Protein AF-A0A8S2Z3D3-F1 (afdb_monomer_lite)

Organism: NCBI:txid392030

Foldseek 3Di:
DCVQANDDDDDDDPPDDDDPVNVVVVVVVQVVCCVPVCVVVVNHHDDDDDPVPDDDDDDDDDDDDD

Sequence (66 aa):
TQRIRPIVVGAVLRDITFDADSYNSFIKLQDKLHQNLCRNRTLVAIGTHDLDTIQQPFIYDAREPQ

Structure (mmCIF, N/CA/C/O backbone):
data_AF-A0A8S2Z3D3-F1
#
_entry.id   AF-A0A8S2Z3D3-F1
#
loop_
_atom_site.group_PDB
_atom_site.id
_atom_site.type_symbol
_atom_site.label_atom_id
_atom_site.label_alt_id
_atom_site.label_comp_id
_atom_site.label_asym_id
_atom_site.label_entity_id
_atom_site.label_seq_id
_atom_site.pdbx_PDB_ins_code
_atom_site.Cartn_x
_atom_site.Cartn_y
_atom_site.Cartn_z
_atom_site.occupancy
_atom_site.B_iso_or_equiv
_atom_site.auth_seq_id
_atom_site.auth_comp_id
_atom_site.auth_asym_id
_atom_site.auth_atom_id
_atom_site.pdbx_PDB_model_num
ATOM 1 N N . THR A 1 1 ? 4.003 -3.479 -21.012 1.00 53.72 1 THR A N 1
ATOM 2 C CA . THR A 1 1 ? 4.016 -4.003 -19.620 1.00 53.72 1 THR A CA 1
ATOM 3 C C . THR A 1 1 ? 4.996 -5.149 -19.374 1.00 53.72 1 THR A C 1
ATOM 5 O O . THR A 1 1 ? 5.747 -5.052 -18.410 1.00 53.72 1 THR A O 1
ATOM 8 N N . GLN A 1 2 ? 5.064 -6.191 -20.223 1.00 47.69 2 GLN A N 1
ATOM 9 C CA . GLN A 1 2 ? 5.848 -7.425 -19.964 1.00 47.69 2 GLN A CA 1
ATOM 10 C C . GLN A 1 2 ? 7.344 -7.243 -19.623 1.00 47.69 2 GLN A C 1
ATOM 12 O O . GLN A 1 2 ? 7.896 -8.069 -18.908 1.00 47.69 2 GLN A O 1
ATOM 17 N N . ARG A 1 3 ? 8.010 -6.181 -20.100 1.00 59.03 3 ARG A N 1
ATOM 18 C CA . ARG A 1 3 ? 9.442 -5.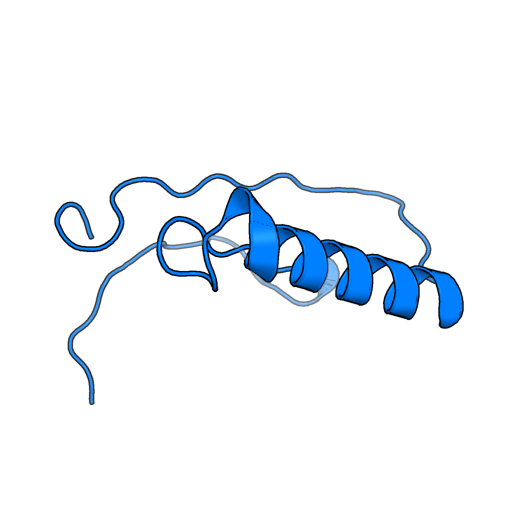932 -19.821 1.00 59.03 3 ARG A CA 1
ATOM 19 C C . ARG A 1 3 ? 9.722 -5.062 -18.590 1.00 59.03 3 ARG A C 1
ATOM 21 O O . ARG A 1 3 ? 10.858 -5.037 -18.140 1.00 59.03 3 ARG A O 1
ATOM 28 N N . ILE A 1 4 ? 8.723 -4.346 -18.064 1.00 69.38 4 ILE A N 1
ATOM 29 C CA . ILE A 1 4 ? 8.910 -3.373 -16.969 1.00 69.38 4 ILE A CA 1
ATOM 30 C C . ILE A 1 4 ? 8.411 -3.964 -15.646 1.00 69.38 4 ILE A C 1
ATOM 32 O O . ILE A 1 4 ? 9.158 -4.018 -14.675 1.00 69.38 4 ILE A O 1
ATOM 36 N N . ARG A 1 5 ? 7.162 -4.448 -15.621 1.00 73.12 5 ARG A N 1
ATOM 37 C CA . ARG A 1 5 ? 6.554 -5.199 -14.513 1.00 73.12 5 ARG A CA 1
ATOM 38 C C . ARG A 1 5 ? 5.512 -6.155 -15.104 1.00 73.12 5 ARG A C 1
ATOM 40 O O . ARG A 1 5 ? 4.444 -5.707 -15.506 1.00 73.12 5 ARG A O 1
ATOM 47 N N . PRO A 1 6 ? 5.829 -7.449 -15.249 1.00 74.81 6 PRO A N 1
ATOM 48 C CA . PRO A 1 6 ? 4.986 -8.378 -16.002 1.00 74.81 6 PRO A CA 1
ATOM 49 C C . PRO A 1 6 ? 3.755 -8.869 -15.235 1.00 74.81 6 PRO A C 1
ATOM 51 O O . PRO A 1 6 ? 2.804 -9.324 -15.861 1.00 74.81 6 PRO A O 1
ATOM 54 N N . ILE A 1 7 ? 3.778 -8.808 -13.901 1.00 79.38 7 ILE A N 1
ATOM 55 C CA . ILE A 1 7 ? 2.767 -9.427 -13.043 1.00 79.38 7 ILE A CA 1
ATOM 56 C C . ILE A 1 7 ? 2.145 -8.359 -12.147 1.00 79.38 7 ILE A C 1
ATOM 58 O O . ILE A 1 7 ? 2.856 -7.602 -11.485 1.00 79.38 7 ILE A O 1
ATOM 62 N N . VAL A 1 8 ? 0.814 -8.351 -12.102 1.00 82.38 8 VAL A N 1
ATOM 63 C CA . VAL A 1 8 ? 0.020 -7.616 -11.120 1.00 82.38 8 VAL A CA 1
ATOM 64 C C . VAL A 1 8 ? -0.847 -8.616 -10.362 1.00 82.38 8 VAL A C 1
ATOM 66 O O . VAL A 1 8 ? -1.463 -9.495 -10.962 1.00 82.38 8 VAL A O 1
ATOM 69 N N . VAL A 1 9 ? -0.862 -8.504 -9.037 1.00 82.81 9 VAL A N 1
ATOM 70 C CA . VAL A 1 9 ? -1.725 -9.295 -8.156 1.00 82.81 9 VAL A CA 1
ATOM 71 C C . VAL A 1 9 ? -2.465 -8.314 -7.264 1.00 82.81 9 VAL A C 1
ATOM 73 O O . VAL A 1 9 ? -1.865 -7.371 -6.750 1.00 82.81 9 VAL A O 1
ATOM 76 N N . GLY A 1 10 ? -3.764 -8.531 -7.096 1.00 84.25 10 GLY A N 1
ATOM 77 C CA . GLY A 1 10 ? -4.610 -7.744 -6.211 1.00 84.25 10 GLY A CA 1
ATOM 78 C C . GLY A 1 10 ? -5.517 -8.657 -5.400 1.00 84.25 10 GLY A C 1
ATOM 79 O O . GLY A 1 10 ? -5.880 -9.743 -5.849 1.00 84.25 10 GLY A O 1
ATOM 80 N N . ALA A 1 11 ? -5.876 -8.203 -4.207 1.00 83.94 11 ALA A N 1
ATOM 81 C CA . ALA A 1 11 ? -6.898 -8.816 -3.376 1.00 83.94 11 ALA A CA 1
ATOM 82 C C . ALA A 1 11 ? -7.876 -7.726 -2.944 1.00 83.94 11 ALA A C 1
ATOM 84 O O . ALA A 1 11 ? -7.478 -6.581 -2.729 1.00 83.94 11 ALA A O 1
ATOM 85 N N . VAL A 1 12 ? -9.150 -8.086 -2.829 1.00 84.62 12 VAL A N 1
ATOM 86 C CA . VAL A 1 12 ? -10.190 -7.189 -2.332 1.00 84.62 12 VAL A CA 1
ATOM 87 C C . VAL A 1 12 ? -10.536 -7.610 -0.916 1.00 84.62 12 VAL A C 1
ATOM 89 O O . VAL A 1 12 ? -10.944 -8.748 -0.689 1.00 84.62 12 VAL A O 1
ATOM 92 N N . LEU A 1 13 ? -10.387 -6.681 0.020 1.00 83.00 13 LEU A N 1
ATOM 93 C CA . LEU A 1 13 ? -10.840 -6.842 1.392 1.00 83.00 13 LEU A CA 1
ATOM 94 C C . LEU A 1 13 ? -12.186 -6.124 1.511 1.00 83.00 13 LEU A C 1
ATOM 96 O O . LEU A 1 13 ? -12.243 -4.908 1.352 1.00 83.00 13 LEU A O 1
ATOM 100 N N . ARG A 1 14 ? -13.266 -6.884 1.711 1.00 84.56 14 ARG A N 1
ATOM 101 C CA . ARG A 1 14 ? -14.622 -6.344 1.897 1.00 84.56 14 ARG A CA 1
ATOM 102 C C . ARG A 1 14 ? -14.940 -6.256 3.384 1.00 84.56 14 ARG A C 1
ATOM 104 O O . ARG A 1 14 ? -14.378 -7.018 4.167 1.00 84.56 14 ARG A O 1
ATOM 111 N N . ASP A 1 15 ? -15.826 -5.330 3.738 1.00 83.88 15 ASP A N 1
ATOM 112 C CA . ASP A 1 15 ? -16.347 -5.157 5.099 1.00 83.88 15 ASP A CA 1
ATOM 113 C C . ASP A 1 15 ? -15.273 -4.819 6.153 1.00 83.88 15 ASP A C 1
ATOM 115 O O . ASP A 1 15 ? -15.409 -5.146 7.331 1.00 83.88 15 ASP A O 1
ATOM 119 N N . ILE A 1 16 ? -14.195 -4.140 5.742 1.00 81.88 16 ILE A N 1
ATOM 120 C CA . ILE A 1 16 ? -13.197 -3.604 6.673 1.00 81.88 16 ILE A CA 1
ATOM 121 C C . ILE A 1 16 ? -13.593 -2.192 7.092 1.00 81.88 16 ILE A C 1
ATOM 123 O O . ILE A 1 16 ? -13.703 -1.290 6.266 1.00 81.88 16 ILE A O 1
ATOM 127 N N . THR A 1 17 ? -13.745 -1.989 8.398 1.00 81.38 17 THR A N 1
ATOM 128 C CA . THR A 1 17 ? -13.893 -0.659 8.990 1.00 81.38 17 THR A CA 1
ATOM 129 C C . THR A 1 17 ? -12.529 -0.173 9.460 1.00 81.38 17 THR A C 1
ATOM 131 O O . THR A 1 17 ? -11.950 -0.735 10.388 1.00 81.38 17 THR A O 1
ATOM 134 N N . PHE A 1 18 ? -12.002 0.865 8.816 1.00 82.25 18 PHE A N 1
ATOM 135 C CA . PHE A 1 18 ? -10.795 1.534 9.287 1.00 82.25 18 PHE A CA 1
ATOM 136 C C . PHE A 1 18 ? -11.163 2.644 10.273 1.00 82.25 18 PHE A C 1
ATOM 138 O O . PHE A 1 18 ? -11.934 3.543 9.943 1.00 82.25 18 PHE A O 1
ATOM 145 N N . ASP A 1 19 ? -10.571 2.610 11.464 1.00 88.94 19 ASP A N 1
ATOM 146 C CA . ASP A 1 19 ? -10.405 3.800 12.300 1.00 88.94 19 ASP A CA 1
ATOM 147 C C . ASP A 1 19 ? -9.066 4.495 11.968 1.00 88.94 19 ASP A C 1
ATOM 149 O O . ASP A 1 19 ? -8.246 3.977 11.201 1.00 88.94 19 ASP A O 1
ATOM 153 N N . ALA A 1 20 ? -8.834 5.693 12.514 1.00 89.50 20 ALA A N 1
ATOM 154 C CA . ALA A 1 20 ? -7.629 6.471 12.214 1.00 89.50 20 ALA A CA 1
ATOM 155 C C . ALA A 1 20 ? -6.327 5.735 12.597 1.00 89.50 20 ALA A C 1
ATOM 157 O O . ALA A 1 20 ? -5.320 5.835 11.889 1.00 89.50 20 ALA A O 1
ATOM 158 N N . ASP A 1 21 ? -6.338 4.965 13.685 1.00 90.62 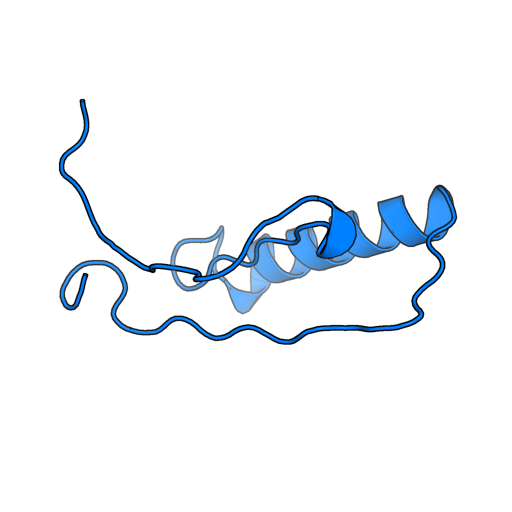21 ASP A N 1
ATOM 159 C CA . ASP A 1 21 ? -5.162 4.256 14.195 1.00 90.62 21 ASP A CA 1
ATOM 160 C C . ASP A 1 21 ? -4.861 2.980 13.402 1.00 90.62 21 ASP A C 1
ATOM 162 O O . ASP A 1 21 ? -3.704 2.690 13.078 1.00 90.62 21 ASP A O 1
ATOM 166 N N . SER A 1 22 ? -5.902 2.245 13.031 1.00 88.25 22 SER A N 1
ATOM 167 C CA . SER A 1 22 ? -5.873 1.065 12.174 1.00 88.25 22 SER A CA 1
ATOM 168 C C . SER A 1 22 ? -5.444 1.447 10.765 1.00 88.25 22 SER A C 1
ATOM 170 O O . SER A 1 22 ? -4.586 0.774 10.196 1.00 88.25 22 SER A O 1
ATOM 172 N N . TYR A 1 23 ? -5.948 2.564 10.228 1.00 88.38 23 TYR A N 1
ATOM 173 C CA . TYR A 1 23 ? -5.500 3.106 8.945 1.00 88.38 23 TYR A CA 1
ATOM 174 C C . TYR A 1 23 ? -4.009 3.462 8.986 1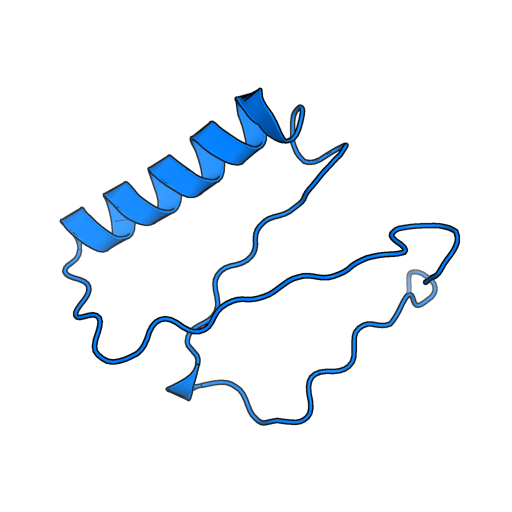.00 88.38 23 TYR A C 1
ATOM 176 O O . TYR A 1 23 ? -3.228 2.989 8.160 1.00 88.38 23 TYR A O 1
ATOM 184 N N . ASN A 1 24 ? -3.573 4.210 10.005 1.00 88.81 24 ASN A N 1
ATOM 185 C CA . ASN A 1 24 ? -2.158 4.538 10.193 1.00 88.81 24 ASN A CA 1
ATOM 186 C C . ASN A 1 24 ? -1.282 3.286 10.343 1.00 88.81 24 ASN A C 1
ATOM 188 O O . ASN A 1 24 ? -0.169 3.229 9.815 1.00 88.81 24 ASN A O 1
ATOM 192 N N . SER A 1 25 ? -1.766 2.272 11.058 1.00 89.25 25 SER A N 1
ATOM 193 C CA . SER A 1 25 ? -1.053 1.005 11.237 1.00 89.25 25 SER A CA 1
ATOM 194 C C . SER A 1 25 ? -0.959 0.217 9.932 1.00 89.25 25 SER A C 1
ATOM 196 O O . SER A 1 25 ? 0.086 -0.367 9.642 1.00 89.25 25 SER A O 1
ATOM 198 N N . PHE A 1 26 ? -2.006 0.250 9.113 1.00 89.12 26 PHE A N 1
ATOM 199 C CA . PHE A 1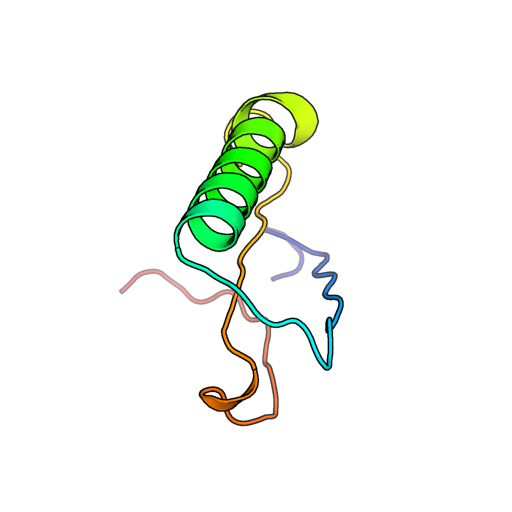 26 ? -2.048 -0.397 7.810 1.00 89.12 26 PHE A CA 1
ATOM 200 C C . PHE A 1 26 ? -1.083 0.251 6.807 1.00 89.12 26 PHE A C 1
ATOM 202 O O . PHE A 1 26 ? -0.296 -0.452 6.169 1.00 89.12 26 PHE A O 1
ATOM 209 N N . ILE A 1 27 ? -1.038 1.586 6.747 1.00 88.81 27 ILE A N 1
ATOM 210 C CA . ILE A 1 27 ? -0.053 2.309 5.928 1.00 88.81 27 ILE A CA 1
ATOM 211 C C . ILE A 1 27 ? 1.378 2.009 6.402 1.00 88.81 27 ILE A C 1
ATOM 213 O O . ILE A 1 27 ? 2.245 1.672 5.594 1.00 88.81 27 ILE A O 1
ATOM 217 N N . LYS A 1 28 ? 1.629 2.008 7.721 1.00 89.56 28 LYS A N 1
ATOM 218 C CA . LYS A 1 28 ? 2.936 1.611 8.281 1.00 89.56 28 LYS A CA 1
ATOM 219 C C . LYS A 1 28 ? 3.318 0.176 7.914 1.00 89.56 28 LYS A C 1
ATOM 221 O O . LYS A 1 28 ? 4.499 -0.104 7.706 1.00 89.56 28 LYS A O 1
ATOM 226 N N . LEU A 1 29 ? 2.353 -0.743 7.857 1.00 88.69 29 LEU A N 1
ATOM 227 C CA . LEU A 1 29 ? 2.592 -2.118 7.421 1.00 88.69 29 LEU A CA 1
ATOM 228 C C . LEU A 1 29 ? 3.022 -2.155 5.949 1.00 88.69 29 LEU A C 1
ATOM 230 O O . LEU A 1 29 ? 4.016 -2.814 5.637 1.00 88.69 29 LEU A O 1
ATOM 234 N N . GLN A 1 30 ? 2.336 -1.421 5.066 1.00 86.38 30 GLN A N 1
ATOM 235 C CA . GLN A 1 30 ? 2.741 -1.300 3.661 1.00 86.38 30 GLN A CA 1
ATOM 236 C C . GLN A 1 30 ? 4.165 -0.762 3.522 1.00 86.38 30 GLN A C 1
ATOM 238 O O . GLN A 1 30 ? 4.965 -1.359 2.802 1.00 86.38 30 GLN A O 1
ATOM 243 N N . ASP A 1 31 ? 4.515 0.300 4.246 1.00 86.88 31 ASP A N 1
ATOM 244 C CA . ASP A 1 31 ? 5.857 0.883 4.179 1.00 86.88 31 ASP A CA 1
ATOM 245 C C . ASP A 1 31 ? 6.937 -0.079 4.694 1.00 86.88 31 ASP A C 1
ATOM 247 O O . ASP A 1 31 ? 7.995 -0.219 4.075 1.00 86.88 31 ASP A O 1
ATOM 251 N N . LYS A 1 32 ? 6.669 -0.825 5.774 1.00 88.75 32 LYS A N 1
ATOM 252 C CA . LYS A 1 32 ? 7.592 -1.864 6.266 1.00 88.75 32 LYS A CA 1
ATOM 253 C C . LYS A 1 32 ? 7.793 -2.992 5.254 1.00 88.75 32 LYS A C 1
ATOM 255 O O . LYS A 1 32 ? 8.918 -3.476 5.090 1.00 88.75 32 LYS A O 1
ATOM 260 N N . LEU A 1 33 ? 6.727 -3.417 4.573 1.00 85.88 33 LEU A N 1
ATOM 261 C CA . LEU A 1 33 ? 6.811 -4.402 3.491 1.00 85.88 33 LEU A CA 1
ATOM 262 C C . LEU A 1 33 ? 7.587 -3.842 2.295 1.00 85.88 33 LEU A C 1
ATOM 264 O O . LEU A 1 33 ? 8.374 -4.567 1.680 1.00 85.88 33 LEU A O 1
ATOM 268 N N . HIS A 1 34 ? 7.416 -2.553 1.987 1.00 84.38 34 HIS A N 1
ATOM 269 C CA . HIS A 1 34 ? 8.16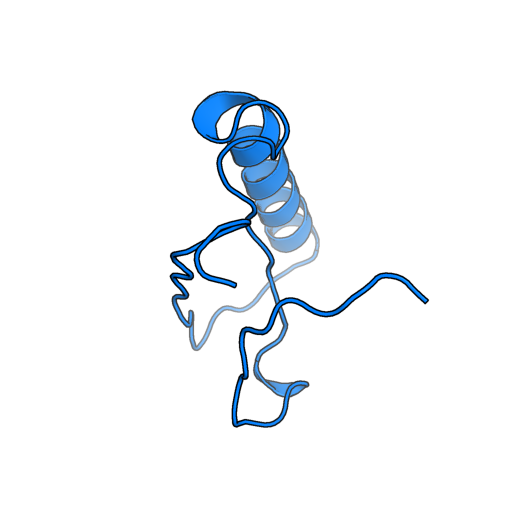0 -1.876 0.928 1.00 84.38 34 HIS A CA 1
ATOM 270 C C . HIS A 1 34 ? 9.655 -1.791 1.217 1.00 84.38 34 HIS A C 1
ATOM 272 O O . HIS A 1 34 ? 10.448 -2.024 0.304 1.00 84.38 34 HIS A O 1
ATOM 278 N N . GLN A 1 35 ? 10.039 -1.485 2.456 1.00 85.06 35 GLN A N 1
ATOM 279 C CA . GLN A 1 35 ? 11.442 -1.400 2.865 1.00 85.06 35 GLN A CA 1
ATOM 280 C C . GLN A 1 35 ? 12.130 -2.766 2.805 1.00 85.06 35 GLN A C 1
ATOM 282 O O . GLN A 1 35 ? 13.175 -2.900 2.172 1.00 85.06 35 GLN A O 1
ATOM 287 N N . ASN A 1 36 ? 11.520 -3.792 3.405 1.00 83.75 36 ASN A N 1
ATOM 288 C CA . ASN A 1 36 ? 12.150 -5.105 3.535 1.00 83.75 36 ASN A CA 1
ATOM 289 C C . ASN A 1 36 ? 11.916 -5.986 2.304 1.00 83.75 36 ASN A C 1
ATOM 291 O O . ASN A 1 36 ? 12.802 -6.162 1.467 1.00 83.75 36 ASN A O 1
ATOM 295 N N . LEU A 1 37 ? 10.706 -6.537 2.182 1.00 79.94 37 LEU A N 1
ATOM 296 C CA . LEU A 1 37 ? 10.393 -7.573 1.198 1.00 79.94 37 LEU A CA 1
ATOM 297 C C . LEU A 1 37 ? 10.489 -7.041 -0.237 1.00 79.94 37 LEU A C 1
ATOM 299 O O . LEU A 1 37 ? 10.934 -7.744 -1.141 1.00 79.94 37 LEU A O 1
ATOM 303 N N . CYS A 1 38 ? 10.116 -5.777 -0.443 1.00 77.62 38 CYS A N 1
ATOM 304 C CA . CYS A 1 38 ? 10.100 -5.175 -1.770 1.00 77.62 38 CYS A CA 1
ATOM 305 C C . CYS A 1 38 ? 11.413 -4.480 -2.165 1.00 77.62 38 CYS A C 1
ATOM 307 O O . CYS A 1 38 ? 11.471 -3.920 -3.265 1.00 77.62 38 CYS A O 1
ATOM 309 N N . ARG A 1 39 ? 12.438 -4.485 -1.294 1.00 79.44 39 ARG A N 1
ATOM 310 C CA . ARG A 1 39 ? 13.712 -3.759 -1.464 1.00 79.44 39 ARG A CA 1
ATOM 311 C C . ARG A 1 39 ? 13.505 -2.313 -1.926 1.00 79.44 39 ARG A C 1
ATOM 313 O O . ARG A 1 39 ? 13.854 -1.957 -3.052 1.00 79.44 39 ARG A O 1
ATOM 320 N N . ASN A 1 40 ? 12.889 -1.488 -1.084 1.00 77.88 40 ASN A N 1
ATOM 321 C CA . ASN A 1 40 ? 12.534 -0.098 -1.401 1.00 77.88 40 ASN A CA 1
ATOM 322 C C . ASN A 1 40 ? 11.712 0.036 -2.693 1.00 77.88 40 ASN A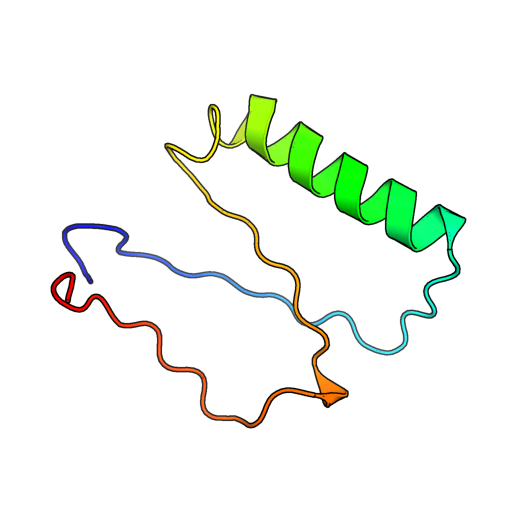 C 1
ATOM 324 O O . ASN A 1 40 ? 12.017 0.849 -3.560 1.00 77.88 40 ASN A O 1
ATOM 328 N N . ARG A 1 41 ? 10.666 -0.788 -2.836 1.00 74.44 41 ARG A N 1
ATOM 329 C CA . ARG A 1 41 ? 9.759 -0.816 -4.005 1.00 74.44 41 ARG A CA 1
ATOM 330 C C . ARG A 1 41 ? 10.403 -1.225 -5.341 1.00 74.44 41 ARG A C 1
ATOM 332 O O . ARG A 1 41 ? 9.716 -1.220 -6.366 1.00 74.44 41 ARG A O 1
ATOM 339 N N . THR A 1 42 ? 11.677 -1.621 -5.338 1.00 69.12 42 THR A N 1
ATOM 340 C CA . THR A 1 42 ? 12.412 -2.042 -6.541 1.00 69.12 42 THR A CA 1
ATOM 341 C C . THR A 1 42 ? 11.841 -3.335 -7.117 1.00 69.12 42 THR A C 1
ATOM 343 O O . THR A 1 42 ? 11.694 -3.454 -8.329 1.00 69.12 42 THR A O 1
ATOM 346 N N . LEU A 1 43 ? 11.483 -4.292 -6.253 1.00 71.31 43 LEU A N 1
ATOM 347 C CA . LEU A 1 43 ? 10.982 -5.605 -6.677 1.00 71.31 43 LEU A CA 1
ATOM 348 C C . LEU A 1 43 ? 9.456 -5.649 -6.780 1.00 71.31 43 LEU A C 1
ATOM 350 O O . LEU A 1 43 ? 8.910 -6.188 -7.737 1.00 71.31 43 LEU A O 1
ATOM 354 N N . VAL A 1 44 ? 8.758 -5.085 -5.794 1.00 76.56 44 VAL A N 1
ATOM 355 C CA . VAL A 1 44 ? 7.294 -5.141 -5.687 1.00 76.56 44 VAL A CA 1
ATOM 356 C C . VAL A 1 44 ? 6.782 -3.789 -5.206 1.00 76.56 44 VAL A C 1
ATOM 358 O O . VAL A 1 44 ? 7.433 -3.108 -4.427 1.00 76.56 44 VAL A O 1
ATOM 361 N N . ALA A 1 45 ? 5.628 -3.351 -5.694 1.00 79.56 45 ALA A N 1
ATOM 362 C CA . ALA A 1 45 ? 4.940 -2.187 -5.149 1.00 79.56 45 ALA A CA 1
ATOM 363 C C . ALA A 1 45 ? 3.548 -2.632 -4.719 1.00 79.56 45 ALA A C 1
ATOM 365 O O . ALA A 1 45 ? 2.909 -3.417 -5.413 1.00 79.56 45 ALA A O 1
ATOM 366 N N . ILE A 1 46 ? 3.116 -2.141 -3.564 1.00 84.44 46 ILE A N 1
ATOM 367 C CA . ILE A 1 46 ? 1.813 -2.453 -2.974 1.00 84.44 46 ILE A CA 1
ATOM 368 C C . ILE A 1 46 ? 1.068 -1.131 -2.889 1.00 84.44 46 ILE A C 1
ATOM 370 O O . ILE A 1 46 ? 1.508 -0.242 -2.160 1.00 84.44 46 ILE A O 1
ATOM 374 N N . GLY A 1 47 ? -0.009 -1.011 -3.657 1.00 84.12 47 GLY A N 1
ATOM 375 C CA . GLY A 1 47 ? -0.950 0.100 -3.592 1.00 84.12 47 GLY A CA 1
ATOM 376 C C . GLY A 1 47 ? -2.217 -0.338 -2.876 1.00 84.12 47 GLY A C 1
ATOM 377 O O . GLY A 1 47 ? -2.626 -1.494 -2.983 1.00 84.12 47 GLY A O 1
ATOM 378 N N . THR A 1 48 ? -2.814 0.579 -2.131 1.00 84.12 48 THR A N 1
ATOM 379 C CA . THR A 1 48 ? -4.106 0.393 -1.475 1.00 84.12 48 THR A CA 1
ATOM 380 C C . THR A 1 48 ? -5.033 1.474 -1.988 1.00 84.12 48 THR A C 1
ATOM 382 O O . THR A 1 48 ? -4.647 2.635 -2.118 1.00 84.12 48 THR A O 1
ATOM 385 N N . HIS A 1 49 ? -6.228 1.055 -2.379 1.00 83.06 49 HIS A N 1
ATOM 386 C CA . HIS A 1 49 ? -7.218 1.911 -3.005 1.00 83.06 49 HIS A CA 1
ATOM 387 C C . HIS A 1 49 ? -8.559 1.625 -2.353 1.00 83.06 49 HIS A C 1
ATOM 389 O O . HIS A 1 49 ? -8.880 0.463 -2.095 1.00 83.06 49 HIS A O 1
ATOM 395 N N . ASP A 1 50 ? -9.315 2.684 -2.091 1.00 83.00 50 ASP A N 1
ATOM 396 C CA . ASP A 1 50 ? -10.695 2.553 -1.656 1.00 83.00 50 ASP A CA 1
ATOM 397 C C . ASP A 1 50 ? -11.531 2.051 -2.834 1.00 83.00 50 ASP A C 1
ATOM 399 O O . ASP A 1 50 ? -11.662 2.736 -3.854 1.00 83.00 50 ASP A O 1
ATOM 403 N N . LEU A 1 51 ? -12.051 0.833 -2.689 1.00 80.25 51 LEU A N 1
ATOM 404 C CA . LEU A 1 51 ? -12.813 0.150 -3.722 1.00 80.25 51 LEU A CA 1
ATOM 405 C C . LEU A 1 51 ? -14.107 0.891 -4.073 1.00 80.25 51 LEU A C 1
ATOM 407 O O . LEU A 1 51 ? -14.524 0.836 -5.227 1.00 80.25 51 LEU A O 1
ATOM 411 N N . ASP A 1 52 ? -14.706 1.607 -3.122 1.00 78.12 52 ASP A N 1
ATOM 412 C CA . ASP A 1 52 ? -15.994 2.275 -3.328 1.00 78.12 52 ASP A CA 1
ATOM 413 C C . ASP A 1 52 ? -15.858 3.517 -4.223 1.00 78.12 52 ASP A C 1
ATOM 415 O O . ASP A 1 52 ? -16.817 3.953 -4.860 1.00 78.12 52 ASP A O 1
ATOM 419 N N . THR A 1 53 ? -14.643 4.067 -4.328 1.00 82.69 53 THR A N 1
ATOM 420 C CA . THR A 1 53 ? -14.351 5.277 -5.116 1.00 82.69 53 THR A CA 1
ATOM 421 C C . THR A 1 53 ? -13.905 4.998 -6.552 1.00 82.69 53 THR A C 1
ATOM 423 O O . THR A 1 53 ? -13.860 5.916 -7.373 1.00 82.69 53 THR A O 1
ATOM 426 N N . ILE A 1 54 ? -13.567 3.747 -6.880 1.00 80.94 54 ILE A N 1
ATOM 427 C CA . ILE A 1 54 ? -12.951 3.369 -8.157 1.00 80.94 54 ILE A CA 1
ATOM 428 C C . ILE A 1 54 ? -13.909 2.564 -9.032 1.00 80.94 54 ILE A C 1
ATOM 430 O O . ILE A 1 54 ? -14.515 1.583 -8.608 1.00 80.94 54 ILE A O 1
ATOM 434 N N . GLN A 1 55 ? -14.017 2.959 -10.301 1.00 73.06 55 GLN A N 1
ATOM 435 C CA . GLN A 1 55 ? -14.873 2.281 -11.270 1.00 73.06 55 GLN A CA 1
ATOM 436 C C . GLN A 1 55 ? -14.085 1.261 -12.092 1.00 73.06 55 GLN A C 1
ATOM 438 O O . GLN A 1 55 ? -13.019 1.543 -12.637 1.00 73.06 55 GLN A O 1
ATOM 443 N N . GLN A 1 56 ? -14.636 0.053 -12.171 1.00 71.25 56 GLN A N 1
ATOM 444 C CA . GLN A 1 56 ? -14.149 -1.032 -13.020 1.00 71.25 56 GLN A CA 1
ATOM 445 C C . GLN A 1 56 ? -14.396 -0.687 -14.502 1.00 71.25 56 GLN A C 1
ATOM 447 O O . GLN A 1 56 ? -15.365 0.022 -14.786 1.00 71.25 56 GLN A O 1
ATOM 452 N N . PRO A 1 57 ? -13.613 -1.208 -15.469 1.00 80.00 57 PRO A N 1
ATOM 453 C CA . PRO A 1 57 ? -12.576 -2.244 -15.373 1.00 80.00 57 PRO A CA 1
ATOM 454 C C . PRO A 1 57 ? -11.155 -1.710 -15.117 1.00 80.00 57 PRO A C 1
ATOM 456 O O . PRO A 1 57 ? -10.728 -0.712 -15.692 1.00 80.00 57 PRO A O 1
ATOM 459 N N . PHE A 1 58 ? -10.382 -2.430 -14.298 1.00 79.25 58 PHE A N 1
ATOM 460 C CA . PHE A 1 58 ? -8.981 -2.092 -14.030 1.00 79.25 58 PHE A CA 1
ATOM 461 C C . PHE A 1 58 ? -8.079 -2.549 -15.177 1.00 79.25 58 PHE A C 1
ATOM 463 O O . PHE A 1 58 ? -8.035 -3.735 -15.506 1.00 79.25 58 PHE A O 1
ATOM 470 N N . ILE A 1 59 ? -7.326 -1.616 -15.758 1.00 79.19 59 ILE A N 1
ATOM 471 C CA . ILE A 1 59 ? -6.362 -1.898 -16.824 1.00 79.19 59 ILE A CA 1
ATOM 472 C C . ILE A 1 59 ? -4.959 -1.650 -16.282 1.00 79.19 59 ILE A C 1
ATOM 474 O O . ILE A 1 59 ? -4.622 -0.537 -15.883 1.00 79.19 59 ILE A O 1
ATOM 478 N N . TYR A 1 60 ? -4.133 -2.695 -16.288 1.00 79.31 60 TYR A N 1
ATOM 479 C CA . TYR A 1 60 ? -2.715 -2.577 -15.981 1.00 79.31 60 TYR A CA 1
ATOM 480 C C . TYR A 1 60 ? -1.924 -2.406 -17.278 1.00 79.31 60 TYR A C 1
ATOM 482 O O . TYR A 1 60 ? -1.747 -3.362 -18.034 1.00 79.31 60 TYR A O 1
ATOM 490 N N . ASP A 1 61 ? -1.463 -1.183 -17.534 1.00 80.12 61 ASP A N 1
ATOM 491 C CA . ASP A 1 61 ? -0.737 -0.818 -18.749 1.00 80.12 61 ASP A CA 1
ATOM 492 C C . ASP A 1 61 ? 0.562 -0.061 -18.422 1.00 80.12 61 ASP A C 1
ATOM 494 O O . ASP A 1 61 ? 0.711 0.518 -17.347 1.00 80.12 61 ASP A O 1
ATOM 498 N N . ALA A 1 62 ? 1.526 -0.091 -19.340 1.00 80.38 62 ALA A N 1
ATOM 499 C CA . ALA A 1 62 ? 2.784 0.634 -19.230 1.00 80.38 62 ALA A CA 1
ATOM 500 C C . ALA A 1 62 ? 2.860 1.611 -20.396 1.00 80.38 62 ALA A C 1
ATOM 502 O O . ALA A 1 62 ? 3.009 1.188 -21.541 1.00 80.38 62 ALA A O 1
ATOM 503 N N . ARG A 1 63 ? 2.754 2.900 -20.080 1.00 80.50 63 ARG A N 1
ATOM 504 C CA . ARG A 1 63 ? 2.777 3.994 -21.051 1.00 80.50 63 ARG A CA 1
ATOM 505 C C . ARG A 1 63 ? 4.095 4.752 -20.978 1.00 80.50 63 ARG A C 1
ATOM 507 O O . ARG A 1 63 ? 4.790 4.695 -19.963 1.00 80.50 63 ARG A O 1
ATOM 514 N N . GLU A 1 64 ? 4.433 5.430 -22.066 1.00 79.69 64 GLU A N 1
ATOM 515 C CA . GLU A 1 64 ? 5.594 6.316 -22.112 1.00 79.69 64 GLU A CA 1
ATOM 516 C C . GLU A 1 64 ? 5.389 7.518 -21.173 1.00 79.69 64 GLU A C 1
ATOM 518 O O . GLU A 1 64 ? 4.250 7.969 -21.005 1.00 79.69 64 GLU A O 1
ATOM 523 N N . PRO A 1 65 ? 6.457 8.008 -20.518 1.00 78.94 65 PRO A N 1
ATOM 524 C CA . PRO A 1 65 ? 6.380 9.208 -19.696 1.00 78.94 65 PRO A CA 1
ATOM 525 C C . PRO A 1 65 ? 6.035 10.420 -20.572 1.00 78.94 65 PRO A C 1
ATOM 527 O O . PRO A 1 65 ? 6.594 10.575 -21.657 1.00 78.94 65 PRO A O 1
ATOM 530 N N . GLN A 1 66 ? 5.104 11.244 -20.093 1.00 62.59 66 GLN A N 1
ATOM 531 C CA . GLN A 1 66 ? 4.700 12.506 -20.717 1.00 62.59 66 GLN A CA 1
ATOM 532 C C . GLN A 1 66 ? 5.509 13.678 -20.162 1.00 62.59 66 GLN A C 1
ATOM 534 O O . GLN A 1 66 ? 5.853 13.624 -18.958 1.00 62.59 66 GLN A O 1
#

pLDDT: mean 80.36, std 8.17, range [47.69, 90.62]

Secondary structure (DSSP, 8-state):
-TTT----------S----HHHHHHHHHHHHHHHHTTTTTTTS-------GGG-PSPP--------

InterPro domains:
  IPR020825 Phenylalanyl-tRNA synthetase-like, B3/B4 [G3DSA:3.50.40.10] (1-66)
  IPR045060 Phenylalanine-tRNA ligase, class IIc, beta subunit [PTHR10947] (1-66)

Radius of gyration: 14.25 Å; chains: 1; bounding box: 30×22×36 Å